Protein AF-A0A7D9J7J7-F1 (afdb_monomer_lite)

Secondary structure (DSSP, 8-state):
--GGG--HHHHHHHHHHHHHTSS-----S---------PPPPPPP----SS--HHHHHTT-TTS-----SSS-HHHHHHHHHHHHHTT-TTHHHHH-TTSHHHHHHHHHHHHHTTPPSS---HHHHHHHHHHTTTS----B-TTTTT-B--

pLDDT: mean 80.57, std 14.84, range [46.06, 96.5]

Foldseek 3Di:
DDPVQPDPVNVVVVVVVVCVVPPDDDCPDDDDDDDDDDPDPDDDDPDPDDDDPVVVVLVPDPPDQDDDDPFQLRPLLVVQLVVCVVVVPPCSVVSSPNVHCNSVVSSVVLCVVLVNDRHHDDVVVVVSSCVVPVVDDDWDFDPVVVRDTPD

Radius of gyration: 20.72 Å; chains: 1; bounding box: 50×46×47 Å

Organism: Paramuricea clavata (NCBI:txid317549)

Structure (mmCIF, N/CA/C/O backbone):
data_AF-A0A7D9J7J7-F1
#
_entry.id   AF-A0A7D9J7J7-F1
#
loop_
_atom_site.group_PDB
_atom_site.id
_atom_site.type_symbol
_atom_site.label_atom_id
_atom_site.label_alt_id
_atom_site.label_comp_id
_atom_site.label_asym_id
_atom_site.label_entity_id
_atom_site.label_seq_id
_atom_site.pdbx_PDB_ins_code
_atom_site.Cartn_x
_atom_site.Cartn_y
_atom_site.Cartn_z
_atom_site.occupancy
_atom_site.B_iso_or_equiv
_atom_site.auth_seq_id
_atom_site.auth_comp_id
_atom_site.auth_asym_id
_atom_site.auth_atom_id
_atom_site.pdbx_PDB_model_num
ATOM 1 N N . MET A 1 1 ? -12.018 5.173 28.851 1.00 54.62 1 MET A N 1
ATOM 2 C CA . MET A 1 1 ? -11.546 4.120 29.775 1.00 54.62 1 MET A CA 1
ATOM 3 C C . MET A 1 1 ? -10.043 3.961 29.560 1.00 54.62 1 MET A C 1
ATOM 5 O O . MET A 1 1 ? -9.649 4.018 28.401 1.00 54.62 1 MET A O 1
ATOM 9 N N . PRO A 1 2 ? -9.206 3.847 30.604 1.00 63.78 2 PRO A N 1
ATOM 10 C CA . PRO A 1 2 ? -7.769 3.605 30.439 1.00 63.78 2 PRO A CA 1
ATOM 11 C C . PRO A 1 2 ? -7.519 2.280 29.705 1.00 63.78 2 PRO A C 1
ATOM 13 O O . PRO A 1 2 ? -8.225 1.310 29.982 1.00 63.78 2 PRO A O 1
ATOM 16 N N . ARG A 1 3 ? -6.526 2.225 28.805 1.00 60.09 3 ARG A N 1
ATOM 17 C CA . ARG A 1 3 ? -6.181 1.025 28.011 1.00 60.09 3 ARG A CA 1
ATOM 18 C C . ARG A 1 3 ? -5.940 -0.211 28.884 1.00 60.09 3 ARG A C 1
ATOM 20 O O . ARG A 1 3 ? -6.364 -1.301 28.531 1.00 60.09 3 ARG A O 1
ATOM 27 N N . GLU A 1 4 ? -5.328 -0.017 30.047 1.00 70.31 4 GLU A N 1
ATOM 28 C CA . GLU A 1 4 ? -5.032 -1.063 31.037 1.00 70.31 4 GLU A CA 1
ATOM 29 C C . GLU A 1 4 ? -6.283 -1.749 31.606 1.00 70.31 4 GLU A C 1
ATOM 31 O O . GLU A 1 4 ? -6.187 -2.836 32.160 1.00 70.31 4 GLU A O 1
ATOM 36 N N . ARG A 1 5 ? -7.462 -1.125 31.485 1.00 68.75 5 ARG A N 1
ATOM 37 C CA . ARG A 1 5 ? -8.729 -1.667 31.999 1.00 68.75 5 ARG A CA 1
ATOM 38 C C . ARG A 1 5 ? -9.568 -2.376 30.940 1.00 68.75 5 ARG A C 1
ATOM 40 O O . ARG A 1 5 ? -10.668 -2.821 31.253 1.00 68.75 5 ARG A O 1
ATOM 47 N N . LEU A 1 6 ? -9.093 -2.425 29.697 1.00 71.06 6 LEU A N 1
ATOM 48 C CA . LEU A 1 6 ? -9.826 -2.990 28.573 1.00 71.06 6 LEU A CA 1
ATOM 49 C C . LEU A 1 6 ? -9.392 -4.443 28.361 1.00 71.06 6 LEU A C 1
ATOM 51 O O . LEU A 1 6 ? -8.690 -4.768 27.407 1.00 71.06 6 LEU A O 1
ATOM 55 N N . THR A 1 7 ? -9.754 -5.287 29.326 1.00 76.94 7 THR A N 1
ATOM 56 C CA . THR A 1 7 ? -9.455 -6.721 29.321 1.00 76.94 7 THR A CA 1
ATOM 57 C C . THR A 1 7 ? -10.655 -7.521 28.827 1.00 76.94 7 THR A C 1
ATOM 59 O O . THR A 1 7 ? -11.791 -7.037 28.845 1.00 76.94 7 THR A O 1
ATOM 62 N N . THR A 1 8 ? -10.405 -8.750 28.381 1.00 71.06 8 THR A N 1
ATOM 63 C CA . THR A 1 8 ? -11.445 -9.662 27.894 1.00 71.06 8 THR A CA 1
ATOM 64 C C . THR A 1 8 ? -12.519 -9.892 28.951 1.00 71.06 8 THR A C 1
ATOM 66 O O . THR A 1 8 ? -13.703 -9.838 28.638 1.00 71.06 8 THR A O 1
ATOM 69 N N . GLU A 1 9 ? -12.113 -10.059 30.211 1.00 77.19 9 GLU A N 1
ATOM 70 C CA . GLU A 1 9 ? -13.009 -10.300 31.345 1.00 77.19 9 GLU A CA 1
ATOM 71 C C . GLU A 1 9 ? -13.964 -9.125 31.539 1.00 77.19 9 GLU A C 1
ATOM 73 O O . GLU A 1 9 ? -15.162 -9.318 31.691 1.00 77.19 9 GLU A O 1
ATOM 78 N N . ARG A 1 10 ? -13.458 -7.891 31.440 1.00 76.12 10 ARG A N 1
ATOM 79 C CA . ARG A 1 10 ? -14.262 -6.673 31.602 1.00 76.12 10 ARG A CA 1
ATOM 80 C C . ARG A 1 10 ? -15.286 -6.497 30.483 1.00 76.12 10 ARG A C 1
ATOM 82 O O . ARG A 1 10 ? -16.391 -6.014 30.716 1.00 76.12 10 ARG A O 1
ATOM 89 N N . VAL A 1 11 ? -14.898 -6.844 29.256 1.00 76.81 11 VAL A N 1
ATOM 90 C CA . VAL A 1 11 ? -15.808 -6.831 28.105 1.00 76.81 11 VAL A CA 1
ATOM 91 C C . VAL A 1 11 ? -16.902 -7.877 28.317 1.00 76.81 11 VAL A C 1
ATOM 93 O O . VAL A 1 11 ? -18.076 -7.555 28.150 1.00 76.81 11 VAL A O 1
ATOM 96 N N . LEU A 1 12 ? -16.534 -9.086 28.752 1.00 77.06 12 LEU A N 1
ATOM 97 C CA . LEU A 1 12 ? -17.473 -10.167 29.043 1.00 77.06 12 LEU A CA 1
ATOM 98 C C . LEU A 1 12 ? -18.427 -9.818 30.199 1.00 77.06 12 LEU A C 1
ATOM 100 O O . LEU A 1 12 ? -19.621 -10.053 30.074 1.00 77.06 12 LEU A O 1
ATOM 104 N N . GLU A 1 13 ? -17.940 -9.171 31.262 1.00 79.31 13 GLU A N 1
ATOM 105 C CA . GLU A 1 13 ? -18.755 -8.676 32.385 1.00 79.31 13 GLU A CA 1
ATOM 106 C C . GLU A 1 13 ? -19.844 -7.691 31.926 1.00 79.31 13 GLU A C 1
ATOM 108 O O . GLU A 1 13 ? -20.991 -7.770 32.367 1.00 79.31 13 GLU A O 1
ATOM 113 N N . GLU A 1 14 ? -19.521 -6.754 31.027 1.00 76.25 14 GLU A N 1
ATOM 114 C CA . GLU A 1 14 ? -20.531 -5.831 30.491 1.00 76.25 14 GLU A CA 1
ATOM 115 C C . GLU A 1 14 ? -21.519 -6.552 29.561 1.00 76.25 14 GLU A C 1
ATOM 117 O O . GLU A 1 14 ? -22.713 -6.243 29.587 1.00 76.25 14 GLU A O 1
ATOM 122 N N . PHE A 1 15 ? -21.065 -7.550 28.790 1.00 72.06 15 PHE A N 1
ATOM 123 C CA . PHE A 1 15 ? -21.967 -8.432 28.041 1.00 72.06 15 PHE A CA 1
ATOM 124 C C . PHE A 1 15 ? -22.931 -9.166 28.980 1.00 72.06 15 PHE A C 1
ATOM 126 O O . PHE A 1 15 ? -24.140 -9.123 28.760 1.00 72.06 15 PHE A O 1
ATOM 133 N N . GLU A 1 16 ? -22.424 -9.782 30.047 1.00 71.62 16 GLU A N 1
ATOM 134 C CA . GLU A 1 16 ? -23.225 -10.483 31.054 1.00 71.62 16 GLU A CA 1
ATOM 135 C C . GLU A 1 16 ? -24.233 -9.552 31.723 1.00 71.62 16 GLU A C 1
ATOM 137 O O . GLU A 1 16 ? -25.407 -9.898 31.847 1.00 71.62 16 GLU A O 1
ATOM 142 N N . ARG A 1 17 ? -23.816 -8.339 32.095 1.00 76.44 17 ARG A N 1
ATOM 143 C CA . ARG A 1 17 ? -24.693 -7.334 32.702 1.00 76.44 17 ARG A CA 1
ATOM 144 C C . ARG A 1 17 ? -25.854 -6.946 31.783 1.00 76.44 17 ARG A C 1
ATOM 146 O O . ARG A 1 17 ? -26.992 -6.829 32.240 1.00 76.44 17 ARG A O 1
ATOM 153 N N . VAL A 1 18 ? -25.585 -6.737 30.494 1.00 71.69 18 VAL A N 1
ATOM 154 C CA . VAL A 1 18 ? -26.617 -6.395 29.502 1.00 71.69 18 VAL A CA 1
ATOM 155 C C . VAL A 1 18 ? -27.524 -7.597 29.218 1.00 71.69 18 VAL A C 1
ATOM 157 O O . VAL A 1 18 ? -28.745 -7.434 29.175 1.00 71.69 18 VAL A O 1
ATOM 160 N N . ILE A 1 19 ? -26.968 -8.807 29.109 1.00 69.25 19 ILE A N 1
ATOM 161 C CA . ILE A 1 19 ? -27.736 -10.052 28.943 1.00 69.25 19 ILE A CA 1
ATOM 162 C C . ILE A 1 19 ? -28.638 -10.309 30.155 1.00 69.25 19 ILE A C 1
ATOM 164 O O . ILE A 1 19 ? -29.804 -10.636 29.981 1.00 69.25 19 ILE A O 1
ATOM 168 N N . GLN A 1 20 ? -28.170 -10.094 31.385 1.00 60.12 20 GLN A N 1
ATOM 169 C CA . GLN A 1 20 ? -29.001 -10.263 32.585 1.00 60.12 20 GLN A CA 1
ATOM 170 C C . GLN A 1 20 ? -30.236 -9.345 32.585 1.00 60.12 20 GLN A C 1
ATOM 172 O O . GLN A 1 20 ? -31.263 -9.693 33.169 1.00 60.12 20 GLN A O 1
ATOM 177 N N . SER A 1 21 ? -30.171 -8.198 31.897 1.00 62.00 21 SER A N 1
ATOM 178 C CA . SER A 1 21 ? -31.317 -7.297 31.717 1.00 62.00 21 SER A CA 1
ATOM 179 C C . SER A 1 21 ? -32.263 -7.678 30.569 1.00 62.00 21 SER A C 1
ATOM 181 O O . SER A 1 21 ? -33.367 -7.139 30.497 1.00 62.00 21 SER A O 1
ATOM 183 N N . ASN A 1 22 ? -31.879 -8.615 29.694 1.00 56.53 22 ASN A N 1
ATOM 184 C CA . ASN A 1 22 ? -32.640 -8.996 28.508 1.00 56.53 22 ASN A CA 1
ATOM 185 C C . ASN A 1 22 ? -32.839 -10.521 28.476 1.00 56.53 22 ASN A C 1
ATOM 187 O O . ASN A 1 22 ? -31.899 -11.280 28.282 1.00 56.53 22 ASN A O 1
ATOM 191 N N . ARG A 1 23 ? -34.073 -10.990 28.702 1.00 58.66 23 ARG A N 1
ATOM 192 C CA . ARG A 1 23 ? -34.347 -12.363 29.175 1.00 58.66 23 ARG A CA 1
ATOM 193 C C . ARG A 1 23 ? -33.815 -13.519 28.312 1.00 58.66 23 ARG A C 1
ATOM 195 O O . ARG A 1 23 ? -33.678 -14.601 28.871 1.00 58.66 23 ARG A O 1
ATOM 202 N N . HIS A 1 24 ? -33.482 -13.332 27.030 1.00 57.84 24 HIS A N 1
ATOM 203 C CA . HIS A 1 24 ? -32.876 -14.383 26.201 1.00 57.84 24 HIS A CA 1
ATOM 204 C C . HIS A 1 24 ? -31.857 -13.827 25.191 1.00 57.84 24 HIS A C 1
ATOM 206 O O . HIS A 1 24 ? -32.177 -12.930 24.413 1.00 57.84 24 HIS A O 1
ATOM 212 N N . PHE A 1 25 ? -30.653 -14.410 25.167 1.00 58.91 25 PHE A N 1
ATOM 213 C CA . PHE A 1 25 ? -29.632 -14.195 24.138 1.00 58.91 25 PHE A CA 1
ATOM 214 C C . PHE A 1 25 ? -29.120 -15.559 23.663 1.00 58.91 25 PHE A C 1
ATOM 216 O O . PHE A 1 25 ? -28.579 -16.328 24.456 1.00 58.91 25 PHE A O 1
ATOM 223 N N . TYR A 1 26 ? -29.338 -15.878 22.386 1.00 62.16 26 TYR A N 1
ATOM 224 C CA . TYR A 1 26 ? -28.932 -17.146 21.780 1.00 62.16 26 TYR A CA 1
ATOM 225 C C . TYR A 1 26 ? -27.715 -16.908 20.883 1.00 62.16 26 TYR A C 1
ATOM 227 O O . TYR A 1 26 ? -27.838 -16.364 19.787 1.00 62.16 26 TYR A O 1
ATOM 235 N N . LEU A 1 27 ? -26.538 -17.302 21.368 1.00 61.12 27 LEU A N 1
ATOM 236 C CA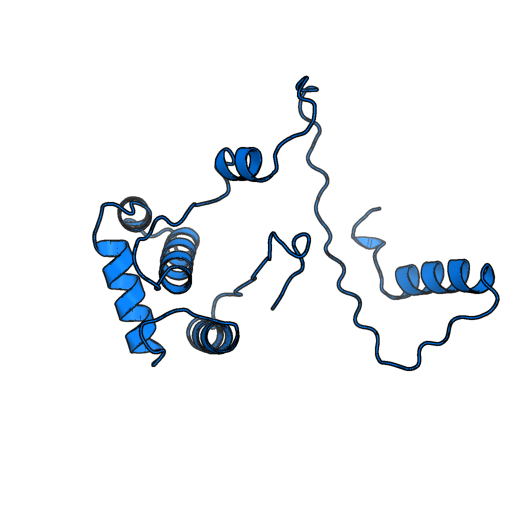 . LEU A 1 27 ? -25.304 -17.381 20.587 1.00 61.12 27 LEU A CA 1
ATOM 237 C C . LEU A 1 27 ? -25.232 -18.762 19.942 1.00 61.12 27 LEU A C 1
ATOM 239 O O . LEU A 1 27 ? -24.632 -19.681 20.491 1.00 61.12 27 LEU A O 1
ATOM 243 N N . ASN A 1 28 ? -25.903 -18.925 18.806 1.00 56.78 28 ASN A N 1
ATOM 244 C CA . ASN A 1 28 ? -25.877 -20.196 18.079 1.00 56.78 28 ASN A CA 1
ATOM 245 C C . ASN A 1 28 ? -24.609 -20.356 17.220 1.00 56.78 28 ASN A C 1
ATOM 247 O O . ASN A 1 28 ? -24.315 -21.467 16.792 1.00 56.78 28 ASN A O 1
ATOM 251 N N . ASP A 1 29 ? -23.851 -19.272 17.026 1.00 64.19 29 ASP A N 1
ATOM 252 C CA . ASP A 1 29 ? -22.647 -19.208 16.196 1.00 64.19 29 ASP A CA 1
ATOM 253 C C . ASP A 1 29 ? -21.452 -18.628 16.974 1.00 64.19 29 ASP A C 1
ATOM 255 O O . ASP A 1 29 ? -21.609 -17.960 18.002 1.00 64.19 29 ASP A O 1
ATOM 259 N N . SER A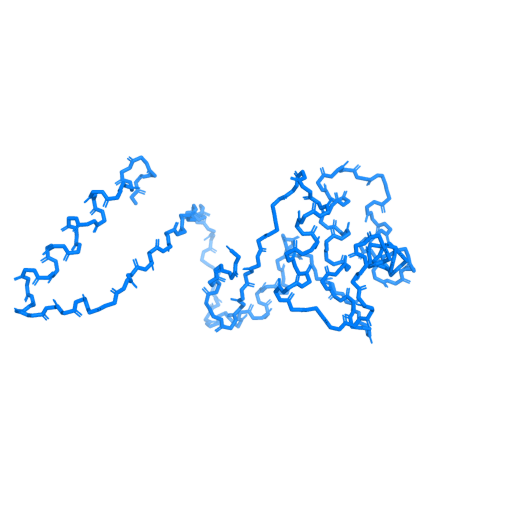 1 30 ? -20.239 -18.862 16.464 1.00 69.12 30 SER A N 1
ATOM 260 C CA . SER A 1 30 ? -19.007 -18.235 16.955 1.00 69.12 30 SER A CA 1
ATOM 261 C C . SER A 1 30 ? -19.049 -16.717 16.765 1.00 69.12 30 SER A C 1
ATOM 263 O O . SER A 1 30 ? -19.319 -16.241 15.662 1.00 69.12 30 SER A O 1
ATOM 265 N N . VAL A 1 31 ? -18.747 -15.957 17.822 1.00 63.66 31 VAL A N 1
ATOM 266 C CA . VAL A 1 31 ? -18.690 -14.489 17.781 1.00 63.66 31 VAL A CA 1
ATOM 267 C C . VAL A 1 31 ? -17.257 -13.996 17.871 1.00 63.66 31 VAL A C 1
ATOM 269 O O . VAL A 1 31 ? -16.576 -14.216 18.870 1.00 63.66 31 VAL A O 1
ATOM 272 N N . ASP A 1 32 ? -16.845 -13.263 16.839 1.00 65.00 32 ASP A N 1
ATOM 273 C CA . ASP A 1 32 ? -15.574 -12.550 16.789 1.00 65.00 32 ASP A CA 1
ATOM 274 C C . ASP A 1 32 ? -15.766 -11.089 17.212 1.00 65.00 32 ASP A C 1
ATOM 276 O O . ASP A 1 32 ? -16.504 -10.325 16.585 1.00 65.00 32 ASP A O 1
ATOM 280 N N . VAL A 1 33 ? -15.076 -10.682 18.280 1.00 67.00 33 VAL A N 1
ATOM 281 C CA . VAL A 1 33 ? -15.096 -9.303 18.788 1.00 67.00 33 VAL A CA 1
ATOM 282 C C . VAL A 1 33 ? -13.757 -8.637 18.490 1.00 67.00 33 VAL A C 1
ATOM 284 O O . VAL A 1 33 ? -12.737 -8.985 19.080 1.00 67.00 33 VAL A O 1
ATOM 287 N N . ASN A 1 34 ? -13.760 -7.639 17.603 1.00 59.69 34 ASN A N 1
ATOM 288 C CA . ASN A 1 34 ? -12.572 -6.843 17.296 1.00 59.69 34 ASN A CA 1
ATOM 289 C C . ASN A 1 34 ? -12.647 -5.480 17.997 1.00 59.69 34 ASN A C 1
ATOM 291 O O . ASN A 1 34 ? -13.505 -4.653 17.679 1.00 59.69 34 ASN A O 1
ATOM 295 N N . VAL A 1 35 ? -11.754 -5.240 18.961 1.00 65.75 35 VAL A N 1
ATOM 296 C CA . VAL A 1 35 ? -11.736 -3.994 19.732 1.00 65.75 35 VAL A CA 1
ATOM 297 C C . VAL A 1 35 ? -10.610 -3.084 19.263 1.00 65.75 35 VAL A C 1
ATOM 299 O O . VAL A 1 35 ? -9.432 -3.336 19.506 1.00 65.75 35 VAL A O 1
ATOM 302 N N . VAL A 1 36 ? -10.983 -1.968 18.638 1.00 59.56 36 VAL A N 1
ATOM 303 C CA . VAL A 1 36 ? -10.033 -0.953 18.174 1.00 59.56 36 VAL A CA 1
ATOM 304 C C . VAL A 1 36 ? -9.990 0.199 19.175 1.00 59.56 36 VAL A C 1
ATOM 306 O O . VAL A 1 36 ? -10.914 1.009 19.260 1.00 59.56 36 VAL A O 1
ATOM 309 N N . TYR A 1 37 ? -8.899 0.294 19.935 1.00 63.47 37 TYR A N 1
ATOM 310 C CA . TYR A 1 37 ? -8.643 1.438 20.808 1.00 63.47 37 TYR A CA 1
ATOM 311 C C . TYR A 1 37 ? -8.000 2.575 20.009 1.00 63.47 37 TYR A C 1
ATOM 313 O O . TYR A 1 37 ? -6.887 2.440 19.500 1.00 63.47 37 TYR A O 1
ATOM 321 N N . VAL A 1 38 ? -8.686 3.714 19.929 1.00 61.75 38 VAL A N 1
ATOM 322 C CA . VAL A 1 38 ? -8.159 4.942 19.325 1.00 61.75 38 VAL A CA 1
ATOM 323 C C . VAL A 1 38 ? -8.025 5.989 20.423 1.00 61.75 38 VAL A C 1
ATOM 325 O O . VAL A 1 38 ? -8.988 6.263 21.139 1.00 61.75 38 VAL A O 1
ATOM 328 N N . GLU A 1 39 ? -6.84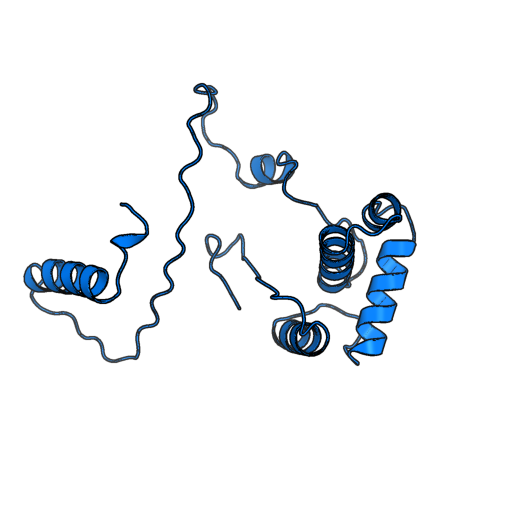2 6.590 20.565 1.00 61.34 39 GLU A N 1
ATOM 329 C CA . GLU A 1 39 ? -6.675 7.721 21.476 1.00 61.34 39 GLU A CA 1
ATOM 330 C C . GLU A 1 39 ? -7.597 8.869 21.059 1.00 61.34 39 GLU A C 1
ATOM 332 O O . GLU A 1 39 ? -7.580 9.333 19.915 1.00 61.34 39 GLU A O 1
ATOM 337 N N . MET A 1 40 ? -8.407 9.334 22.011 1.00 60.03 40 MET A N 1
ATOM 338 C CA . MET A 1 40 ? -9.220 10.529 21.827 1.00 60.03 40 MET A CA 1
ATOM 339 C C . MET A 1 40 ? -8.285 11.705 21.524 1.00 60.03 40 MET A C 1
ATOM 341 O O . MET A 1 40 ? -7.415 12.013 22.344 1.00 60.03 40 MET A O 1
ATOM 345 N N . PRO A 1 41 ? -8.430 12.381 20.372 1.00 64.19 41 PRO A N 1
ATOM 346 C CA . PRO A 1 41 ? -7.569 13.504 20.054 1.00 64.19 41 PRO A CA 1
ATOM 347 C C . PRO A 1 41 ? -7.776 14.612 21.090 1.00 64.19 41 PRO A C 1
ATOM 349 O O . PRO A 1 41 ? -8.911 14.973 21.410 1.00 64.19 41 PRO A O 1
ATOM 352 N N . HIS A 1 42 ? -6.676 15.179 21.587 1.00 60.41 42 HIS A N 1
ATOM 353 C CA . HIS A 1 42 ? -6.712 16.363 22.442 1.00 60.41 42 HIS A CA 1
ATOM 354 C C . HIS A 1 42 ? -7.486 17.477 21.718 1.00 60.41 42 HIS A C 1
ATOM 356 O O . HIS A 1 42 ? -7.191 17.811 20.567 1.00 60.41 42 HIS A O 1
ATOM 362 N N . GLY A 1 43 ? -8.540 17.982 22.366 1.00 53.03 43 GLY A N 1
ATOM 363 C CA . GLY A 1 43 ? -9.575 18.798 21.733 1.00 53.03 43 GLY A CA 1
ATOM 364 C C . GLY A 1 43 ? -9.029 20.013 20.978 1.00 53.03 43 GLY A C 1
ATOM 365 O O . GLY A 1 43 ? -8.334 20.858 21.536 1.00 53.03 43 GLY A O 1
ATOM 366 N N . GLY A 1 44 ? -9.389 20.129 19.698 1.00 59.09 44 GLY A N 1
ATOM 367 C CA . GLY A 1 44 ? -9.196 21.349 18.914 1.00 59.09 44 GLY A CA 1
ATOM 368 C C . GLY A 1 44 ? -10.316 22.363 19.165 1.00 59.09 44 GLY A C 1
ATOM 369 O O . GLY A 1 44 ? -11.447 21.987 19.478 1.00 59.09 44 GLY A O 1
ATOM 370 N N . LYS A 1 45 ? -10.025 23.661 18.990 1.00 58.31 45 LYS A N 1
ATOM 371 C CA . LYS A 1 45 ? -11.031 24.738 19.062 1.00 58.31 45 LYS A CA 1
ATOM 372 C C . LYS A 1 45 ? -12.246 24.382 18.196 1.00 58.31 45 LYS A C 1
ATOM 374 O O . LYS A 1 45 ? -12.084 24.064 17.016 1.00 58.31 45 LYS A O 1
ATOM 379 N N . ARG A 1 46 ? -13.447 24.473 18.787 1.00 50.31 46 ARG A N 1
ATOM 380 C CA . ARG A 1 46 ? -14.760 24.266 18.147 1.00 50.31 46 ARG A CA 1
ATOM 381 C C . ARG A 1 46 ? -14.789 24.984 16.796 1.00 50.31 46 ARG A C 1
ATOM 383 O O . ARG A 1 46 ? -14.985 26.195 16.720 1.00 50.31 46 ARG A O 1
ATOM 390 N N . THR A 1 47 ? -14.561 24.250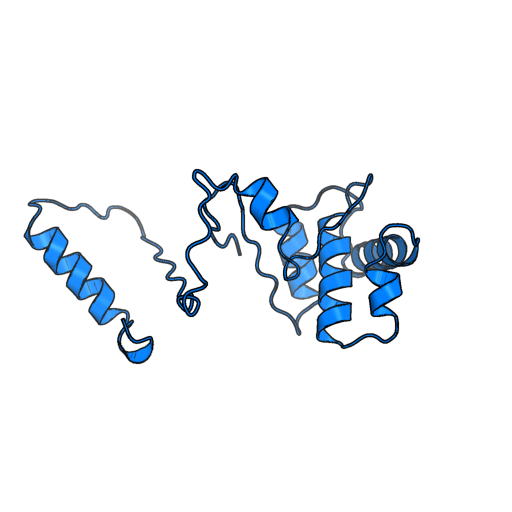 15.713 1.00 55.38 47 THR A N 1
ATOM 391 C CA . THR A 1 47 ? -14.745 24.793 14.372 1.00 55.38 47 THR A CA 1
ATOM 392 C C . THR A 1 47 ? -16.233 24.673 14.090 1.00 55.38 47 THR A C 1
ATOM 394 O O . THR A 1 47 ? -16.768 23.568 14.068 1.00 55.38 47 THR A O 1
ATOM 397 N N . LYS A 1 48 ? -16.921 25.810 13.941 1.00 52.75 48 LYS A N 1
ATOM 398 C CA . LYS A 1 48 ? -18.332 25.889 13.537 1.00 52.75 48 LYS A CA 1
ATOM 399 C C . LYS A 1 48 ? -18.516 25.260 12.147 1.00 52.75 48 LYS A C 1
ATOM 401 O O . LYS A 1 48 ? -18.581 25.989 11.163 1.00 52.75 48 LYS A O 1
ATOM 406 N N . ARG A 1 49 ? -18.534 23.935 12.013 1.00 51.84 49 ARG A N 1
ATOM 407 C CA . ARG A 1 49 ? -18.965 23.265 10.779 1.00 51.84 49 ARG A CA 1
ATOM 408 C C . ARG A 1 49 ? -19.822 22.051 11.112 1.00 51.84 49 ARG A C 1
ATOM 410 O O . ARG A 1 49 ? -19.318 20.993 11.472 1.00 51.84 49 ARG A O 1
ATOM 417 N N . ALA A 1 50 ? -21.124 22.301 10.990 1.00 53.38 50 ALA A N 1
ATOM 418 C CA . ALA A 1 50 ? -22.178 21.339 10.720 1.00 53.38 50 ALA A CA 1
ATOM 419 C C . ALA A 1 50 ? -21.745 20.336 9.637 1.00 53.38 50 ALA A C 1
ATOM 421 O O . ALA A 1 50 ? -20.975 20.702 8.749 1.00 53.38 50 ALA A O 1
ATOM 422 N N . GLU A 1 51 ? -22.216 19.094 9.768 1.00 52.81 51 GLU A N 1
ATOM 423 C CA . GLU A 1 51 ? -22.062 17.980 8.821 1.00 52.81 51 GLU A CA 1
ATOM 424 C C . GLU A 1 51 ? -20.741 17.970 8.051 1.00 52.81 51 GLU A C 1
ATOM 426 O O . GLU A 1 51 ? -20.587 18.465 6.929 1.00 52.81 51 GLU A O 1
ATOM 431 N N . THR A 1 52 ? -19.736 17.361 8.672 1.00 59.19 52 THR A N 1
ATOM 432 C CA . THR A 1 52 ? -18.465 17.176 7.992 1.00 59.19 52 THR A CA 1
ATOM 433 C C . THR A 1 52 ? -18.626 16.045 6.982 1.00 59.19 52 THR A C 1
ATOM 435 O O . THR A 1 52 ? -18.560 14.876 7.345 1.00 59.19 52 THR A O 1
ATOM 438 N N . ASN A 1 53 ? -18.825 16.383 5.705 1.00 76.19 53 ASN A N 1
ATOM 439 C CA . ASN A 1 53 ? -18.724 15.412 4.616 1.00 76.19 53 ASN A CA 1
ATOM 440 C C . ASN A 1 53 ? -17.383 14.660 4.752 1.00 76.19 53 ASN A C 1
ATOM 442 O O . ASN A 1 53 ? -16.309 15.264 4.629 1.00 76.19 53 ASN A O 1
ATOM 446 N N . LEU A 1 54 ? -17.464 13.359 5.056 1.00 75.81 54 LEU A N 1
ATOM 447 C CA . LEU A 1 54 ? -16.315 12.525 5.413 1.00 75.81 54 LEU A CA 1
ATOM 448 C C . LEU A 1 54 ? -15.254 12.537 4.313 1.00 75.81 54 LEU A C 1
ATOM 450 O O . LEU A 1 54 ? -14.067 12.665 4.591 1.00 75.81 54 LEU A O 1
ATOM 454 N N . GLU A 1 55 ? -15.672 12.484 3.053 1.00 80.19 55 GLU A N 1
ATOM 455 C CA . GLU A 1 55 ? -14.755 12.506 1.920 1.00 80.19 55 GLU A CA 1
ATOM 456 C C . GLU A 1 55 ? -13.974 13.823 1.846 1.00 80.19 55 GLU A C 1
ATOM 458 O O . GLU A 1 55 ? -12.743 13.813 1.795 1.00 80.19 55 GLU A O 1
ATOM 463 N N . LYS A 1 56 ? -14.660 14.971 1.950 1.00 81.56 56 LYS A N 1
ATOM 464 C CA . LYS A 1 56 ? -14.009 16.291 2.019 1.00 81.56 56 LYS A CA 1
ATOM 465 C C . LYS A 1 56 ? -13.077 16.407 3.225 1.00 81.56 56 LYS A C 1
ATOM 467 O O . LYS A 1 56 ? -12.103 17.157 3.159 1.00 81.56 56 LYS A O 1
ATOM 472 N N . HIS A 1 57 ? -13.371 15.710 4.321 1.00 82.06 57 HIS A N 1
ATOM 473 C CA . HIS A 1 57 ? -12.518 15.680 5.504 1.00 82.06 57 HIS A CA 1
ATOM 474 C C . HIS A 1 57 ? -11.245 14.863 5.279 1.00 82.06 57 HIS A C 1
ATOM 476 O O . HIS A 1 57 ? -10.149 15.393 5.465 1.00 82.06 57 HIS A O 1
ATOM 482 N N . LEU A 1 58 ? -11.380 13.611 4.830 1.00 81.56 58 LEU A N 1
ATOM 483 C CA . LEU A 1 58 ? -10.257 12.715 4.536 1.00 81.56 58 LEU A CA 1
ATOM 484 C C . LEU A 1 58 ? -9.327 13.334 3.486 1.00 81.56 58 LEU A C 1
ATOM 486 O O . LEU A 1 58 ? -8.112 13.325 3.646 1.00 81.56 58 LEU A O 1
ATOM 490 N N . MET A 1 59 ? -9.899 13.996 2.479 1.00 81.69 59 MET A N 1
ATOM 491 C CA . MET A 1 59 ? -9.161 14.713 1.437 1.00 81.69 59 MET A CA 1
ATOM 492 C C . MET A 1 59 ? -8.303 15.878 1.948 1.00 81.69 59 MET A C 1
ATOM 494 O O . MET A 1 59 ? -7.339 16.262 1.288 1.00 81.69 59 MET A O 1
ATOM 498 N N . LYS A 1 60 ? -8.643 16.466 3.101 1.00 82.75 60 LYS A N 1
ATOM 499 C CA . LYS A 1 60 ? -7.888 17.575 3.712 1.00 82.75 60 LYS A CA 1
ATOM 500 C C . LYS A 1 60 ? -6.842 17.102 4.717 1.00 82.75 60 LYS A C 1
ATOM 502 O O . LYS A 1 60 ? -6.007 17.901 5.147 1.00 82.75 60 LYS A O 1
ATOM 507 N N . LYS A 1 61 ? -6.888 15.837 5.139 1.00 83.19 61 LYS A N 1
ATOM 508 C CA . LYS A 1 61 ? -5.956 15.298 6.128 1.00 83.19 61 LYS A CA 1
ATOM 509 C C . LYS A 1 61 ? -4.580 15.122 5.498 1.00 83.19 61 LYS A C 1
ATOM 511 O O . LYS A 1 61 ? -4.389 14.311 4.603 1.00 83.19 61 LYS A O 1
ATOM 516 N N . ARG A 1 62 ? -3.596 15.841 6.039 1.00 82.81 62 ARG A N 1
ATOM 517 C CA . ARG A 1 62 ? -2.178 15.690 5.669 1.00 82.81 62 ARG A CA 1
ATOM 518 C C . ARG A 1 62 ? -1.585 14.339 6.087 1.00 82.81 62 ARG A C 1
ATOM 520 O O . ARG A 1 62 ? -0.558 13.947 5.554 1.00 82.81 62 ARG A O 1
ATOM 527 N N . SER A 1 63 ? -2.230 13.643 7.024 1.00 84.44 63 SER A N 1
ATOM 528 C CA . SER A 1 63 ? -1.840 12.310 7.491 1.00 84.44 63 SER A CA 1
ATOM 529 C C . SER A 1 63 ? -2.265 11.178 6.550 1.00 84.44 63 SER A C 1
ATOM 531 O O . SER A 1 63 ? -1.878 10.040 6.780 1.00 84.44 63 SER A O 1
ATOM 533 N N . ILE A 1 64 ? -3.063 11.463 5.514 1.00 88.31 64 ILE A N 1
ATOM 534 C CA . ILE A 1 64 ? -3.521 10.470 4.539 1.00 88.31 64 ILE A CA 1
ATOM 535 C C . ILE A 1 64 ? -2.865 10.780 3.199 1.00 88.31 64 ILE A C 1
ATOM 537 O O . ILE A 1 64 ? -3.049 11.859 2.633 1.00 88.31 64 ILE A O 1
ATOM 541 N N . ILE A 1 65 ? -2.111 9.820 2.668 1.00 90.56 65 ILE A N 1
ATOM 542 C CA . ILE A 1 65 ? -1.515 9.944 1.341 1.00 90.56 65 ILE A CA 1
ATOM 543 C C . ILE A 1 65 ? -2.508 9.405 0.320 1.00 90.56 65 ILE A C 1
ATOM 545 O O . ILE A 1 65 ? -2.829 8.220 0.303 1.00 90.56 65 ILE A O 1
ATOM 549 N N . ARG A 1 66 ? -2.989 10.282 -0.562 1.00 90.69 66 ARG A N 1
ATOM 550 C CA . ARG A 1 66 ? -3.872 9.879 -1.655 1.00 90.69 66 ARG A CA 1
ATOM 551 C C . ARG A 1 66 ? -3.060 9.349 -2.830 1.00 90.69 66 ARG A C 1
ATOM 553 O O . ARG A 1 66 ? -2.326 10.104 -3.469 1.00 90.69 66 ARG A O 1
ATOM 560 N N . ILE A 1 67 ? -3.286 8.089 -3.180 1.00 93.19 67 ILE A N 1
ATOM 561 C CA . ILE A 1 67 ? -2.804 7.513 -4.434 1.00 93.19 67 ILE A CA 1
ATOM 562 C C . ILE A 1 67 ? -3.713 7.999 -5.567 1.00 93.19 67 ILE A C 1
ATOM 564 O O . ILE A 1 67 ? -4.938 7.924 -5.478 1.00 93.19 67 ILE A O 1
ATOM 568 N N . ARG A 1 68 ? -3.111 8.586 -6.605 1.00 92.00 68 ARG A N 1
ATOM 569 C CA . ARG A 1 68 ? -3.804 9.032 -7.819 1.00 92.00 68 ARG A CA 1
ATOM 570 C C . ARG A 1 68 ? -3.266 8.216 -8.982 1.00 92.00 68 ARG A C 1
ATOM 572 O O . ARG A 1 68 ? -2.080 8.312 -9.287 1.00 92.00 68 ARG A O 1
ATOM 579 N N . ASN A 1 69 ? -4.120 7.425 -9.609 1.00 91.25 69 ASN A N 1
ATOM 580 C CA . ASN A 1 69 ? -3.745 6.514 -10.677 1.00 91.25 69 ASN A CA 1
ATOM 581 C C . ASN A 1 69 ? -4.909 6.338 -11.659 1.00 91.25 69 ASN A C 1
ATOM 583 O O . ASN A 1 69 ? -6.066 6.433 -11.264 1.00 91.25 69 ASN A O 1
ATOM 587 N N . ASN A 1 70 ? -4.569 6.067 -12.920 1.00 91.31 70 ASN A N 1
ATOM 588 C CA . ASN A 1 70 ? -5.519 5.716 -13.985 1.00 91.31 70 ASN A CA 1
ATOM 589 C C . ASN A 1 70 ? -5.382 4.237 -14.405 1.00 91.31 70 ASN A C 1
ATOM 591 O O . ASN A 1 70 ? -5.987 3.809 -15.379 1.00 91.31 70 ASN A O 1
ATOM 595 N N . ASP A 1 71 ? -4.534 3.476 -13.709 1.00 91.44 71 ASP A N 1
ATOM 596 C CA . ASP A 1 71 ? -4.347 2.037 -13.897 1.00 91.44 71 ASP A CA 1
ATOM 597 C C . ASP A 1 71 ? -5.003 1.248 -12.758 1.00 91.44 71 ASP A C 1
ATOM 599 O O . ASP A 1 71 ? -5.530 1.828 -11.815 1.00 91.44 71 ASP A O 1
ATOM 603 N N . GLN A 1 72 ? -4.947 -0.080 -12.816 1.00 93.12 72 GLN A N 1
ATOM 604 C CA . GLN A 1 72 ? -5.531 -0.956 -11.794 1.00 93.12 72 GLN A CA 1
ATOM 605 C C . GLN A 1 72 ? -4.529 -1.347 -10.689 1.00 93.12 72 GLN A C 1
ATOM 607 O O . GLN A 1 72 ? -4.715 -2.350 -10.019 1.00 93.12 72 GLN A O 1
ATOM 612 N N . LEU A 1 73 ? -3.449 -0.577 -10.485 1.00 94.19 73 LEU A N 1
ATOM 613 C CA . LEU A 1 73 ? -2.340 -0.937 -9.580 1.00 94.19 73 LEU A CA 1
ATOM 614 C C . LEU A 1 73 ? -2.360 -0.154 -8.255 1.00 94.19 73 LEU A C 1
ATOM 616 O O . LEU A 1 73 ? -1.312 0.073 -7.644 1.00 94.19 73 LEU A O 1
ATOM 620 N N . CYS A 1 74 ? -3.529 0.318 -7.815 1.00 93.69 74 CYS A N 1
ATOM 621 C CA . CYS A 1 74 ? -3.659 1.215 -6.661 1.00 93.69 74 CYS A CA 1
ATOM 622 C C . CYS A 1 74 ? -3.091 0.619 -5.362 1.00 93.69 74 CYS A C 1
ATOM 624 O O . CYS A 1 74 ? -2.369 1.321 -4.653 1.00 93.69 74 CYS A O 1
ATOM 626 N N . LEU A 1 75 ? -3.348 -0.666 -5.085 1.00 94.75 75 LEU A N 1
ATOM 627 C CA . LEU A 1 75 ? -2.845 -1.352 -3.892 1.00 94.75 75 LEU A CA 1
ATOM 628 C C . LEU A 1 75 ? -1.313 -1.403 -3.884 1.00 94.75 75 LEU A C 1
ATOM 630 O O . LEU A 1 75 ? -0.682 -0.924 -2.945 1.00 94.75 75 LEU A O 1
ATOM 634 N N . ALA A 1 76 ? -0.699 -1.908 -4.956 1.00 95.62 76 ALA A N 1
ATOM 635 C CA . ALA A 1 76 ? 0.756 -1.992 -5.053 1.00 95.62 76 ALA A CA 1
ATOM 636 C C . ALA A 1 76 ? 1.425 -0.607 -4.993 1.00 95.62 76 ALA A C 1
ATOM 638 O O . ALA A 1 76 ? 2.450 -0.442 -4.332 1.00 95.62 76 ALA A O 1
ATOM 639 N N . ARG A 1 77 ? 0.828 0.420 -5.618 1.00 95.94 77 ARG A N 1
ATOM 640 C CA . ARG A 1 77 ? 1.294 1.814 -5.501 1.00 95.94 77 ARG A CA 1
ATOM 641 C C . ARG A 1 77 ? 1.230 2.319 -4.056 1.00 95.94 77 ARG A C 1
ATOM 643 O O . ARG A 1 77 ? 2.156 3.005 -3.627 1.00 95.94 77 ARG A O 1
ATOM 650 N N . ALA A 1 78 ? 0.166 1.992 -3.320 1.00 95.56 78 ALA A N 1
ATOM 651 C CA . ALA A 1 78 ? 0.027 2.354 -1.911 1.00 95.56 78 ALA A CA 1
ATOM 652 C C . ALA A 1 78 ? 1.109 1.686 -1.051 1.00 95.56 78 ALA A C 1
ATOM 654 O O . ALA A 1 78 ? 1.765 2.373 -0.270 1.00 95.56 78 ALA A O 1
ATOM 655 N N . LEU A 1 79 ? 1.352 0.387 -1.253 1.00 96.12 79 LEU A N 1
ATOM 656 C CA . LEU A 1 79 ? 2.372 -0.370 -0.521 1.00 96.12 79 LEU A CA 1
ATOM 657 C C . LEU A 1 79 ? 3.784 0.166 -0.771 1.00 96.12 79 LEU A C 1
ATOM 659 O O . LEU A 1 79 ? 4.540 0.364 0.175 1.00 96.12 79 LEU A O 1
ATOM 663 N N . VAL A 1 80 ? 4.129 0.474 -2.023 1.00 96.38 80 VAL A N 1
ATOM 664 C CA . VAL A 1 80 ? 5.428 1.075 -2.371 1.00 96.38 80 VAL A CA 1
ATOM 665 C C . VAL A 1 80 ? 5.629 2.417 -1.665 1.00 96.38 80 VAL A C 1
ATOM 667 O O . VAL A 1 80 ? 6.701 2.676 -1.122 1.00 96.38 80 VAL A O 1
ATOM 670 N N . VAL A 1 81 ? 4.603 3.273 -1.656 1.00 96.50 81 VAL A N 1
ATOM 671 C CA . VAL A 1 81 ? 4.664 4.570 -0.969 1.00 96.50 81 VAL A CA 1
ATOM 672 C C . VAL A 1 81 ? 4.799 4.394 0.543 1.00 96.50 81 VAL A C 1
ATOM 674 O O . VAL A 1 81 ? 5.599 5.092 1.164 1.00 96.50 81 VAL A O 1
ATOM 677 N N . ALA A 1 82 ? 4.032 3.474 1.132 1.00 95.38 82 ALA A N 1
ATOM 678 C CA . ALA A 1 82 ? 4.076 3.188 2.561 1.00 95.38 82 ALA A CA 1
ATOM 679 C C . ALA A 1 82 ? 5.451 2.652 2.980 1.00 95.38 82 ALA A C 1
ATOM 681 O O . ALA A 1 82 ? 6.048 3.181 3.914 1.00 95.38 82 ALA A O 1
ATOM 682 N N . LYS A 1 83 ? 5.996 1.684 2.234 1.00 95.75 83 LYS A N 1
ATOM 683 C CA . LYS A 1 83 ? 7.340 1.143 2.460 1.00 95.75 83 LYS A CA 1
ATOM 684 C C . LYS A 1 83 ? 8.407 2.234 2.383 1.00 95.75 83 LYS A C 1
ATOM 686 O O . LYS A 1 83 ? 9.165 2.402 3.328 1.00 95.75 83 LYS A O 1
ATOM 691 N N . ALA A 1 84 ? 8.396 3.051 1.328 1.00 95.81 84 ALA A N 1
ATOM 692 C CA . ALA A 1 84 ? 9.334 4.166 1.186 1.00 95.81 84 ALA A CA 1
ATOM 693 C C . ALA A 1 84 ? 9.244 5.176 2.346 1.00 95.81 84 ALA A C 1
ATOM 695 O O . ALA A 1 84 ? 10.243 5.787 2.721 1.00 95.81 84 ALA A O 1
ATOM 696 N N . LYS A 1 85 ? 8.048 5.363 2.925 1.00 94.81 85 LYS A N 1
ATOM 697 C CA . LYS A 1 85 ? 7.861 6.224 4.097 1.00 94.81 85 LYS A CA 1
ATOM 698 C C . LYS A 1 85 ? 8.459 5.617 5.364 1.00 94.81 85 LYS A C 1
ATOM 700 O O . LYS A 1 85 ? 9.091 6.353 6.116 1.00 94.81 85 LYS A O 1
ATOM 705 N N . ILE A 1 86 ? 8.220 4.329 5.607 1.00 94.69 86 ILE A N 1
ATOM 706 C CA . ILE A 1 86 ? 8.709 3.613 6.796 1.00 94.69 86 ILE A CA 1
ATOM 707 C C . ILE A 1 86 ? 10.236 3.504 6.757 1.00 94.69 86 ILE A C 1
ATOM 709 O O . ILE A 1 86 ? 10.895 3.788 7.753 1.00 94.69 86 ILE A O 1
ATOM 713 N N . ASP A 1 87 ? 10.794 3.208 5.585 1.00 95.44 87 ASP A N 1
ATOM 714 C CA . ASP A 1 87 ? 12.235 3.019 5.389 1.00 95.44 87 ASP A CA 1
ATOM 715 C C . ASP A 1 87 ? 13.016 4.345 5.303 1.00 95.44 87 ASP A C 1
ATOM 717 O O . ASP A 1 87 ? 14.235 4.334 5.160 1.00 95.44 87 ASP A O 1
ATOM 721 N N . ASN A 1 88 ? 12.332 5.495 5.378 1.00 94.75 88 ASN A N 1
ATOM 722 C CA . ASN A 1 88 ? 12.906 6.827 5.153 1.00 94.75 88 ASN A CA 1
ATOM 723 C C . ASN A 1 88 ? 13.696 6.929 3.833 1.00 94.75 88 ASN A C 1
ATOM 725 O O . ASN A 1 88 ? 14.789 7.493 3.786 1.00 94.75 88 ASN A O 1
ATOM 729 N N . ASP A 1 89 ? 13.123 6.398 2.750 1.00 95.38 89 ASP A N 1
ATOM 730 C CA . ASP A 1 89 ? 13.761 6.363 1.435 1.00 95.38 89 ASP A CA 1
ATOM 731 C C . ASP A 1 89 ? 14.111 7.793 0.957 1.00 95.38 89 ASP A C 1
ATOM 733 O O . ASP A 1 89 ? 13.232 8.669 0.926 1.00 95.38 89 ASP A O 1
ATOM 737 N N . PRO A 1 90 ? 15.364 8.067 0.541 1.00 95.50 90 PRO A N 1
ATOM 738 C CA . PRO A 1 90 ? 15.773 9.393 0.068 1.00 95.50 90 PRO A CA 1
ATOM 739 C C . PRO A 1 90 ? 14.978 9.865 -1.162 1.00 95.50 90 PRO A C 1
ATOM 741 O O . PRO A 1 90 ? 14.841 11.065 -1.405 1.00 95.50 90 PRO A O 1
ATOM 744 N N . GLN A 1 91 ? 14.411 8.939 -1.936 1.00 94.94 91 GLN A N 1
ATOM 745 C CA . GLN A 1 91 ? 13.581 9.207 -3.105 1.00 94.94 91 GLN A CA 1
ATOM 746 C C . GLN A 1 91 ? 12.084 9.275 -2.776 1.00 94.94 91 GLN A C 1
ATOM 748 O O . GLN A 1 91 ? 11.276 9.438 -3.695 1.00 94.94 91 GLN A O 1
ATOM 753 N N . TYR A 1 92 ? 11.682 9.227 -1.501 1.00 94.94 92 TYR A N 1
ATOM 754 C CA . TYR A 1 92 ? 10.280 9.232 -1.068 1.00 94.94 92 TYR A CA 1
ATOM 755 C C . TYR A 1 92 ? 9.425 10.311 -1.757 1.00 94.94 92 TYR A C 1
ATOM 757 O O . TYR A 1 92 ? 8.327 10.036 -2.244 1.00 94.94 92 TYR A O 1
ATOM 765 N N . THR A 1 93 ? 9.940 11.536 -1.887 1.00 93.06 93 THR A N 1
ATOM 766 C CA . THR A 1 93 ? 9.235 12.644 -2.561 1.00 93.06 93 THR A CA 1
ATOM 767 C C . THR A 1 93 ? 8.966 12.366 -4.043 1.00 93.06 93 THR A C 1
ATOM 769 O O . THR A 1 93 ? 7.925 12.759 -4.575 1.00 93.06 93 THR A O 1
ATOM 772 N N . SER A 1 94 ? 9.870 11.647 -4.710 1.00 93.50 94 SER A N 1
ATOM 773 C CA . SER A 1 94 ? 9.711 11.202 -6.095 1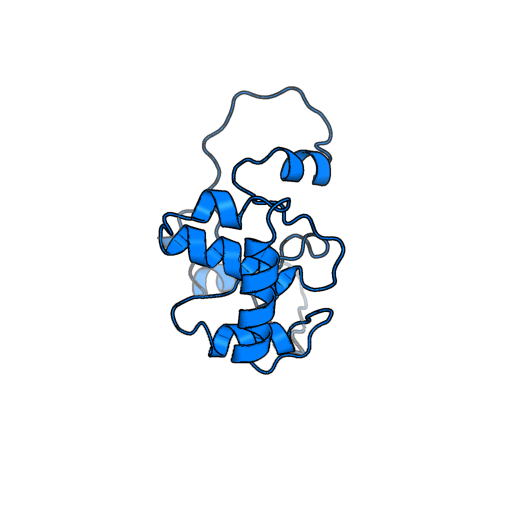.00 93.50 94 SER A CA 1
ATOM 774 C C . SER A 1 94 ? 8.714 10.056 -6.215 1.00 93.50 94 SER A C 1
ATOM 776 O O . SER A 1 94 ? 7.939 10.035 -7.170 1.00 93.50 94 SER A O 1
ATOM 778 N N . ILE A 1 95 ? 8.716 9.142 -5.242 1.00 94.25 95 ILE A N 1
ATOM 779 C CA . ILE A 1 95 ? 7.837 7.968 -5.188 1.00 94.25 95 ILE A CA 1
ATOM 780 C C . ILE A 1 95 ? 6.381 8.380 -4.921 1.00 94.25 95 ILE A C 1
ATOM 782 O O . ILE A 1 95 ? 5.464 7.861 -5.553 1.00 94.25 95 ILE A O 1
ATOM 786 N N . VAL A 1 96 ? 6.143 9.345 -4.028 1.00 93.50 96 VAL A N 1
ATOM 787 C CA . VAL A 1 96 ? 4.791 9.863 -3.734 1.00 93.50 96 VAL A CA 1
ATOM 788 C C . VAL A 1 96 ? 4.223 10.681 -4.893 1.00 93.50 96 VAL A C 1
ATOM 790 O O . VAL A 1 96 ? 3.004 10.763 -5.076 1.00 93.50 96 VAL A O 1
ATOM 793 N N . ASN A 1 97 ? 5.085 11.315 -5.687 1.00 91.75 97 ASN A N 1
ATOM 794 C CA . ASN A 1 97 ? 4.645 12.151 -6.789 1.00 91.75 97 ASN A CA 1
ATOM 795 C C . ASN A 1 97 ? 4.085 11.301 -7.941 1.00 91.75 97 ASN A C 1
ATOM 797 O O . ASN A 1 97 ? 4.817 10.881 -8.831 1.00 91.75 97 ASN A O 1
ATOM 801 N N . HIS A 1 98 ? 2.761 11.133 -7.961 1.00 86.38 98 HIS A N 1
ATOM 802 C CA . HIS A 1 98 ? 2.012 10.411 -9.000 1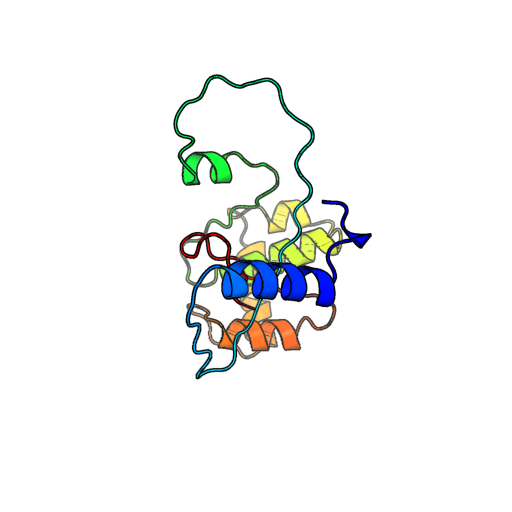.00 86.38 98 HIS A CA 1
ATOM 803 C C . HIS A 1 98 ? 2.303 10.846 -10.449 1.00 86.38 98 HIS A C 1
ATOM 805 O O . HIS A 1 98 ? 2.048 10.077 -11.371 1.00 86.38 98 HIS A O 1
ATOM 811 N N . ARG A 1 99 ? 2.825 12.063 -10.678 1.00 88.19 99 ARG A N 1
ATOM 812 C CA . ARG A 1 99 ? 3.219 12.530 -12.021 1.00 88.19 99 ARG A CA 1
ATOM 813 C C . ARG A 1 99 ? 4.512 11.878 -12.517 1.00 88.19 99 ARG A C 1
ATOM 815 O O . ARG A 1 99 ? 4.822 11.970 -13.699 1.00 88.19 99 ARG A O 1
ATOM 822 N N . ARG A 1 100 ? 5.288 11.257 -11.627 1.00 88.25 100 ARG A N 1
ATOM 823 C CA . ARG A 1 100 ? 6.528 10.553 -11.959 1.00 88.25 100 ARG A CA 1
ATOM 824 C C . ARG A 1 100 ? 6.248 9.072 -12.189 1.00 88.25 100 ARG A C 1
ATOM 826 O O . ARG A 1 100 ? 5.453 8.448 -11.491 1.00 88.25 100 ARG A O 1
ATOM 833 N N . ALA A 1 101 ? 6.975 8.480 -13.133 1.00 90.50 101 ALA A N 1
ATOM 834 C CA . ALA A 1 101 ? 6.841 7.062 -13.466 1.00 90.50 101 ALA A CA 1
ATOM 835 C C . ALA A 1 101 ? 7.339 6.116 -12.356 1.00 90.50 101 ALA A C 1
ATOM 837 O O . ALA A 1 101 ? 6.992 4.936 -12.364 1.00 90.50 101 ALA A O 1
ATOM 838 N N . MET A 1 102 ? 8.128 6.622 -11.402 1.00 94.00 102 MET A N 1
ATOM 839 C CA . MET A 1 102 ? 8.792 5.833 -10.360 1.00 94.00 102 MET A CA 1
ATOM 840 C C . MET A 1 102 ? 7.801 5.012 -9.524 1.00 94.00 102 MET A C 1
ATOM 842 O O . MET A 1 102 ? 8.002 3.811 -9.361 1.00 94.00 102 MET A O 1
ATOM 846 N N . GLN A 1 103 ? 6.685 5.615 -9.097 1.00 94.88 103 GLN A N 1
ATOM 847 C CA . GLN A 1 103 ? 5.631 4.912 -8.358 1.00 94.88 103 GLN A CA 1
ATOM 848 C C . GLN A 1 103 ? 5.071 3.720 -9.152 1.00 94.88 103 GLN A C 1
ATOM 850 O O . GLN A 1 103 ? 4.937 2.617 -8.629 1.00 94.88 103 GLN A O 1
ATOM 855 N N . THR A 1 104 ? 4.772 3.940 -10.436 1.00 94.25 104 THR A N 1
ATOM 856 C CA . THR A 1 104 ? 4.242 2.916 -11.347 1.00 94.25 104 THR A CA 1
ATOM 857 C C . THR A 1 104 ? 5.252 1.795 -11.579 1.00 94.25 104 THR A C 1
ATOM 859 O O . THR A 1 104 ? 4.888 0.622 -11.603 1.00 94.25 104 THR A O 1
ATOM 862 N N . CYS A 1 105 ? 6.523 2.152 -11.775 1.00 95.06 105 CYS A N 1
ATOM 863 C CA . CYS A 1 105 ? 7.592 1.199 -12.044 1.00 95.06 105 CYS A CA 1
ATOM 864 C C . CYS A 1 105 ? 7.795 0.264 -10.849 1.00 95.06 105 CYS A C 1
ATOM 866 O O . CYS A 1 105 ? 7.733 -0.954 -11.004 1.00 95.06 105 CYS A O 1
ATOM 868 N N . LEU A 1 106 ? 7.926 0.832 -9.649 1.00 95.81 106 LEU A N 1
ATOM 869 C CA . LEU A 1 106 ? 8.076 0.069 -8.413 1.00 95.81 106 LEU A CA 1
ATOM 870 C C . LEU A 1 106 ? 6.857 -0.818 -8.134 1.00 95.81 106 LEU A C 1
ATOM 872 O O . LEU A 1 106 ? 7.028 -1.976 -7.764 1.00 95.81 106 LEU A O 1
ATOM 876 N N . ALA A 1 107 ? 5.638 -0.331 -8.392 1.00 95.50 107 ALA A N 1
ATOM 877 C CA . ALA A 1 107 ? 4.429 -1.144 -8.262 1.00 95.50 107 ALA A CA 1
ATOM 878 C C . ALA A 1 107 ? 4.451 -2.356 -9.213 1.00 95.50 107 ALA A C 1
ATOM 880 O O . ALA A 1 107 ? 4.188 -3.480 -8.796 1.00 95.50 107 ALA A O 1
ATOM 881 N N . ARG A 1 108 ? 4.840 -2.170 -10.481 1.00 95.56 108 ARG A N 1
ATOM 882 C CA . ARG A 1 108 ? 4.980 -3.280 -11.443 1.00 95.56 108 ARG A CA 1
ATOM 883 C C . ARG A 1 108 ? 6.074 -4.266 -11.042 1.00 95.56 108 ARG A C 1
ATOM 885 O O . ARG A 1 108 ? 5.901 -5.467 -11.225 1.00 95.56 108 ARG A O 1
ATOM 892 N N . VAL A 1 109 ? 7.191 -3.772 -10.510 1.00 96.44 109 VAL A N 1
ATOM 893 C CA . VAL A 1 109 ? 8.260 -4.624 -9.972 1.00 96.44 109 VAL A CA 1
ATOM 894 C C . VAL A 1 109 ? 7.734 -5.451 -8.801 1.00 96.44 109 VAL A C 1
ATOM 896 O O . VAL A 1 109 ? 7.999 -6.647 -8.760 1.00 96.44 109 VAL A O 1
ATOM 899 N N . LEU A 1 110 ? 6.947 -4.855 -7.901 1.00 96.06 110 LEU A N 1
ATOM 900 C CA . LEU A 1 110 ? 6.338 -5.568 -6.780 1.00 96.06 110 LEU A CA 1
ATOM 901 C C . LEU A 1 110 ? 5.436 -6.714 -7.266 1.00 96.06 110 LEU A C 1
ATOM 903 O O . LEU A 1 110 ? 5.643 -7.844 -6.843 1.00 96.06 110 LEU A O 1
ATOM 907 N N . HIS A 1 111 ? 4.537 -6.461 -8.225 1.00 95.75 111 HIS A N 1
ATOM 908 C CA . HIS A 1 111 ? 3.702 -7.506 -8.844 1.00 95.75 111 HIS A CA 1
ATOM 909 C C . HIS A 1 111 ? 4.524 -8.653 -9.447 1.00 95.75 111 HIS A C 1
ATOM 911 O O . HIS A 1 111 ? 4.207 -9.824 -9.248 1.00 95.75 111 HIS A O 1
ATOM 917 N N . LYS A 1 112 ? 5.612 -8.326 -10.160 1.00 95.25 112 LYS A N 1
ATOM 918 C CA . LYS A 1 112 ? 6.509 -9.337 -10.737 1.00 95.25 112 LYS A CA 1
ATOM 919 C C . LYS A 1 112 ? 7.182 -10.186 -9.659 1.00 95.25 112 LYS A C 1
ATOM 921 O O . LYS A 1 112 ? 7.284 -11.394 -9.829 1.00 95.25 112 LYS A O 1
ATOM 926 N N . LYS A 1 113 ? 7.632 -9.569 -8.564 1.00 94.88 113 LYS A N 1
ATOM 927 C CA . LYS A 1 113 ? 8.310 -10.273 -7.466 1.00 94.88 113 LYS A CA 1
ATOM 928 C C . LYS A 1 113 ? 7.372 -11.177 -6.669 1.00 94.88 113 LYS A C 1
ATOM 930 O O . LYS A 1 113 ? 7.807 -12.223 -6.211 1.00 94.88 113 LYS A O 1
ATOM 935 N N . THR A 1 114 ? 6.106 -10.794 -6.524 1.00 93.19 114 THR A N 1
ATOM 936 C CA . THR A 1 114 ? 5.101 -11.584 -5.795 1.00 93.19 114 THR A CA 1
ATOM 937 C C . THR A 1 114 ? 4.306 -12.540 -6.681 1.00 93.19 114 THR A C 1
ATOM 939 O O . THR A 1 114 ? 3.387 -13.195 -6.191 1.00 93.19 114 THR A O 1
ATOM 942 N N . ALA A 1 115 ? 4.627 -12.615 -7.979 1.00 92.81 115 ALA A N 1
ATOM 943 C CA . ALA A 1 115 ? 3.877 -13.378 -8.978 1.00 92.81 115 ALA A CA 1
ATOM 944 C C . ALA A 1 115 ? 2.359 -13.075 -8.966 1.00 92.81 115 ALA A C 1
ATOM 946 O O . ALA A 1 115 ? 1.529 -13.937 -9.258 1.00 92.81 115 ALA A O 1
ATOM 947 N N . VAL A 1 116 ? 1.987 -11.838 -8.619 1.00 92.50 116 VAL A N 1
ATOM 948 C CA . VAL A 1 116 ? 0.604 -11.350 -8.673 1.00 92.50 116 VAL A CA 1
ATOM 949 C C . VAL A 1 116 ? 0.361 -10.736 -10.048 1.00 92.50 116 VAL A C 1
ATOM 951 O O . VAL A 1 116 ? 1.111 -9.860 -10.487 1.00 92.50 116 VAL A O 1
ATOM 954 N N . SER A 1 117 ? -0.703 -11.161 -10.731 1.00 91.44 117 SER A N 1
ATOM 955 C CA . SER A 1 117 ? -1.076 -10.616 -12.039 1.00 91.44 117 SER A CA 1
ATOM 956 C C . SER A 1 117 ? -1.280 -9.103 -11.976 1.00 91.44 117 SER A C 1
ATOM 958 O O . SER A 1 117 ? -1.769 -8.560 -10.986 1.00 91.44 117 SER A O 1
ATOM 960 N N . LEU A 1 118 ? -0.900 -8.404 -13.044 1.00 91.75 118 LEU A N 1
ATOM 961 C CA . LEU A 1 118 ? -1.185 -6.978 -13.167 1.00 91.75 118 LEU A CA 1
ATOM 962 C C . LEU A 1 118 ? -2.693 -6.793 -13.345 1.00 91.75 118 LEU A C 1
ATOM 964 O O . LEU A 1 118 ? -3.256 -7.249 -14.336 1.00 91.75 118 LEU A O 1
ATOM 968 N N . GLY A 1 119 ? -3.334 -6.120 -12.398 1.00 90.88 119 GLY A N 1
ATOM 969 C CA . GLY A 1 119 ? -4.781 -5.976 -12.393 1.00 90.88 119 GLY A CA 1
ATOM 970 C C . GLY A 1 119 ? -5.307 -5.532 -11.032 1.00 90.88 119 GLY A C 1
ATOM 971 O O . GLY A 1 119 ? -4.506 -5.266 -10.129 1.00 90.88 119 GLY A O 1
ATOM 972 N N . PRO A 1 120 ? -6.641 -5.441 -10.893 1.00 90.00 120 PRO A N 1
ATOM 973 C CA . PRO A 1 120 ? -7.266 -5.147 -9.613 1.00 90.00 120 PRO A CA 1
ATOM 974 C C . PRO A 1 120 ? -6.855 -6.204 -8.585 1.00 90.00 120 PRO A C 1
ATOM 976 O O . PRO A 1 120 ? -6.751 -7.384 -8.906 1.00 90.00 120 PRO A O 1
ATOM 979 N N . CYS A 1 121 ? -6.597 -5.760 -7.359 1.00 91.69 121 CYS A N 1
ATOM 980 C CA . CYS A 1 121 ? -6.194 -6.625 -6.256 1.00 91.69 121 CYS A CA 1
ATOM 981 C C . CYS A 1 121 ? -7.329 -6.716 -5.234 1.00 91.69 121 CYS A C 1
ATOM 983 O O . CYS A 1 121 ? -7.889 -5.687 -4.848 1.00 91.69 121 CYS A O 1
ATOM 985 N N . GLY A 1 122 ? -7.630 -7.929 -4.787 1.00 89.69 122 GLY A N 1
ATOM 986 C CA . GLY A 1 122 ? -8.478 -8.239 -3.647 1.00 89.69 122 GLY A CA 1
ATOM 987 C C . GLY A 1 122 ? -7.659 -8.746 -2.457 1.00 89.69 122 GLY A C 1
ATOM 988 O O . GLY A 1 122 ? -6.459 -8.490 -2.336 1.00 89.69 122 GLY A O 1
ATOM 989 N N . LEU A 1 123 ? -8.325 -9.456 -1.545 1.00 89.75 123 LEU A N 1
ATOM 990 C CA . LEU A 1 123 ? -7.718 -9.930 -0.296 1.00 89.75 123 LEU A CA 1
ATOM 991 C C . LEU A 1 123 ? -6.686 -11.046 -0.511 1.00 89.75 123 LEU A C 1
ATOM 993 O O . LEU A 1 123 ? -5.730 -11.152 0.256 1.00 89.75 123 LEU A O 1
ATOM 997 N N . ASP A 1 124 ? -6.825 -11.848 -1.564 1.00 91.19 124 ASP A N 1
ATOM 998 C CA . ASP A 1 124 ? -5.876 -12.926 -1.857 1.00 91.19 124 ASP A CA 1
ATOM 999 C C . ASP A 1 124 ? -4.525 -12.376 -2.319 1.00 91.19 124 ASP A C 1
ATOM 1001 O O . ASP A 1 124 ? -3.467 -12.844 -1.887 1.00 91.19 124 ASP A O 1
ATOM 1005 N N . GLU A 1 125 ? -4.535 -11.321 -3.135 1.00 93.62 125 GLU A N 1
ATOM 1006 C CA . GLU A 1 125 ? -3.321 -10.603 -3.508 1.00 93.62 125 GLU A CA 1
ATOM 1007 C C . GLU A 1 125 ? -2.682 -9.930 -2.294 1.00 93.62 125 GLU A C 1
ATOM 1009 O O . GLU A 1 125 ? -1.460 -9.963 -2.154 1.00 93.62 125 GLU A O 1
ATOM 1014 N N . VAL A 1 126 ? -3.488 -9.371 -1.385 1.00 93.19 126 VAL A N 1
ATOM 1015 C CA . VAL A 1 126 ? -3.000 -8.772 -0.132 1.00 93.19 126 VAL A CA 1
ATOM 1016 C C . VAL A 1 126 ? -2.241 -9.798 0.697 1.00 93.19 126 VAL A C 1
ATOM 1018 O O . VAL A 1 126 ? -1.135 -9.497 1.140 1.00 93.19 126 VAL A O 1
ATOM 1021 N N . LYS A 1 127 ? -2.766 -11.020 0.848 1.00 92.81 127 LYS A N 1
ATOM 1022 C CA . LYS A 1 127 ? -2.066 -12.104 1.558 1.00 92.81 127 LYS A CA 1
ATOM 1023 C C . LYS A 1 127 ? -0.717 -12.418 0.914 1.00 92.81 127 LYS A C 1
ATOM 1025 O O . LYS A 1 127 ? 0.279 -12.535 1.619 1.00 92.81 127 LYS A O 1
ATOM 1030 N N . ARG A 1 128 ? -0.643 -12.469 -0.421 1.00 94.69 128 ARG A N 1
ATOM 1031 C CA . ARG A 1 128 ? 0.630 -12.682 -1.139 1.00 94.69 128 ARG A CA 1
ATOM 1032 C C . ARG A 1 128 ? 1.614 -11.532 -0.931 1.00 94.69 128 ARG A C 1
ATOM 1034 O O . ARG A 1 128 ? 2.804 -11.771 -0.730 1.00 94.69 128 ARG A O 1
ATOM 1041 N N . PHE A 1 129 ? 1.135 -10.287 -0.954 1.00 94.75 129 PHE A N 1
ATOM 1042 C CA . PHE A 1 129 ? 1.968 -9.127 -0.638 1.00 94.75 129 PHE A CA 1
ATOM 1043 C C . PHE A 1 129 ? 2.446 -9.154 0.818 1.00 94.75 129 PHE A C 1
ATOM 1045 O O . PHE A 1 129 ? 3.607 -8.837 1.054 1.00 94.75 129 PHE A O 1
ATOM 1052 N N . GLN A 1 130 ? 1.604 -9.582 1.761 1.00 94.31 130 GLN A N 1
ATOM 1053 C CA . GLN A 1 130 ? 1.948 -9.748 3.175 1.00 94.31 130 GLN A CA 1
ATOM 1054 C C . GLN A 1 130 ? 3.019 -10.830 3.375 1.00 94.31 130 GLN A C 1
ATOM 1056 O O . GLN A 1 130 ? 3.947 -10.628 4.148 1.00 94.31 130 GLN A O 1
ATOM 1061 N N . THR A 1 131 ? 2.945 -11.949 2.647 1.00 94.50 131 THR A N 1
ATOM 1062 C CA . THR A 1 131 ? 3.995 -12.982 2.678 1.00 94.50 131 THR A CA 1
ATOM 1063 C C . THR A 1 131 ? 5.331 -12.455 2.155 1.00 94.50 131 THR A C 1
ATOM 1065 O O . THR A 1 131 ? 6.375 -12.769 2.717 1.00 94.50 131 THR A O 1
ATOM 1068 N N . TYR A 1 132 ? 5.318 -11.650 1.089 1.00 95.25 132 TYR A N 1
ATOM 1069 C CA . TYR A 1 132 ? 6.542 -11.067 0.529 1.00 95.25 132 TYR A CA 1
ATOM 1070 C C . TYR A 1 132 ? 7.125 -9.943 1.399 1.00 95.25 132 TYR A C 1
ATOM 1072 O O . TYR A 1 132 ? 8.340 -9.784 1.483 1.00 95.25 132 TYR A O 1
ATOM 1080 N N . LEU A 1 133 ? 6.264 -9.145 2.031 1.00 94.25 133 LEU A N 1
ATOM 1081 C CA . LEU A 1 133 ? 6.622 -8.045 2.924 1.00 94.25 133 LEU A CA 1
ATOM 1082 C C . LEU A 1 133 ? 6.531 -8.499 4.387 1.00 94.25 133 LEU A C 1
ATOM 1084 O O . LEU A 1 133 ? 5.849 -7.861 5.183 1.00 94.25 133 LEU A O 1
ATOM 1088 N N . SER A 1 134 ? 7.227 -9.585 4.734 1.00 93.00 134 SER A N 1
ATOM 1089 C CA . SER A 1 134 ? 7.180 -10.205 6.069 1.00 93.00 134 SER A CA 1
ATOM 1090 C C . SER A 1 134 ? 7.562 -9.264 7.213 1.00 93.00 134 SER A C 1
ATOM 1092 O O . SER A 1 134 ? 7.106 -9.451 8.337 1.00 93.00 134 SER A O 1
ATOM 1094 N N . ASP A 1 135 ? 8.366 -8.241 6.925 1.00 93.88 135 ASP A N 1
ATOM 1095 C CA . ASP A 1 135 ? 8.840 -7.266 7.914 1.00 93.88 135 ASP A CA 1
ATOM 1096 C C . ASP A 1 135 ? 7.792 -6.183 8.241 1.00 93.88 135 ASP A C 1
ATOM 1098 O O . ASP A 1 135 ? 8.013 -5.333 9.103 1.00 93.88 135 ASP A O 1
ATOM 1102 N N . TYR A 1 136 ? 6.653 -6.182 7.540 1.00 93.19 136 TYR A N 1
ATOM 1103 C CA . TYR A 1 136 ? 5.593 -5.185 7.670 1.00 93.19 136 TYR A CA 1
ATOM 1104 C C . TYR A 1 136 ? 4.256 -5.857 7.969 1.00 93.19 136 TYR A C 1
ATOM 1106 O O . TYR A 1 136 ? 4.020 -6.998 7.588 1.00 93.19 136 TYR A O 1
ATOM 1114 N N . GLN A 1 137 ? 3.334 -5.116 8.582 1.00 92.62 137 GLN A N 1
ATOM 1115 C CA . GLN A 1 137 ? 1.942 -5.536 8.745 1.00 92.62 137 GLN A CA 1
ATOM 1116 C C . GLN A 1 137 ? 1.028 -4.667 7.874 1.00 92.62 137 GLN A C 1
ATOM 1118 O O . GLN A 1 137 ? 0.975 -3.445 8.039 1.00 92.62 137 GLN A O 1
ATOM 1123 N N . ILE A 1 138 ? 0.306 -5.292 6.942 1.00 92.69 138 ILE A N 1
ATOM 1124 C CA . ILE A 1 138 ? -0.620 -4.610 6.034 1.00 92.69 138 ILE A CA 1
ATOM 1125 C C . ILE A 1 138 ? -2.028 -4.596 6.640 1.00 92.69 138 ILE A C 1
ATOM 1127 O O . ILE A 1 138 ? -2.729 -5.605 6.646 1.00 92.69 138 ILE A O 1
ATOM 1131 N N . ASN A 1 139 ? -2.474 -3.417 7.079 1.00 90.44 139 ASN A N 1
ATOM 1132 C CA . ASN A 1 139 ? -3.827 -3.206 7.597 1.00 90.44 139 ASN A CA 1
ATOM 1133 C C . ASN A 1 139 ? -4.716 -2.536 6.542 1.00 90.44 139 ASN A C 1
ATOM 1135 O O . ASN A 1 139 ? -4.408 -1.435 6.075 1.00 90.44 139 ASN A O 1
ATOM 1139 N N . ILE A 1 140 ? -5.835 -3.173 6.190 1.00 89.12 140 ILE A N 1
ATOM 1140 C CA . ILE A 1 140 ? -6.831 -2.632 5.258 1.00 89.12 140 ILE A CA 1
ATOM 1141 C C . ILE A 1 140 ? -8.049 -2.178 6.042 1.00 89.12 140 ILE A C 1
ATOM 1143 O O . ILE A 1 140 ? -8.664 -2.943 6.780 1.00 89.12 140 ILE A O 1
ATOM 1147 N N . VAL A 1 141 ? -8.395 -0.911 5.840 1.00 86.00 141 VAL A N 1
ATOM 1148 C CA . VAL A 1 141 ? -9.511 -0.240 6.496 1.00 86.00 141 VAL A CA 1
ATOM 1149 C C . VAL A 1 141 ? -10.499 0.183 5.419 1.00 86.00 141 VAL A C 1
ATOM 1151 O O . VAL A 1 141 ? -10.149 0.976 4.540 1.00 86.00 141 VAL A O 1
ATOM 1154 N N . SER A 1 142 ? -11.730 -0.333 5.469 1.00 82.06 142 SER A N 1
ATOM 1155 C CA . SER A 1 142 ? -12.772 0.083 4.522 1.00 82.06 142 SER A CA 1
ATOM 1156 C C . SER A 1 142 ? -13.537 1.295 5.025 1.00 82.06 142 SER A C 1
ATOM 1158 O O . SER A 1 142 ? -14.092 1.294 6.121 1.00 82.06 142 SER A O 1
ATOM 1160 N N . LYS A 1 143 ? -13.642 2.313 4.170 1.00 76.69 143 LYS A N 1
ATOM 1161 C CA . LYS A 1 143 ? -14.502 3.475 4.411 1.00 76.69 143 LYS A CA 1
ATOM 1162 C C . LYS A 1 143 ? -15.982 3.079 4.489 1.00 76.69 143 LYS A C 1
ATOM 1164 O O . LYS A 1 143 ? -16.702 3.613 5.329 1.00 76.69 143 LYS A O 1
ATOM 1169 N N . ASP A 1 144 ? -16.423 2.169 3.625 1.00 76.38 144 ASP A N 1
ATOM 1170 C CA . ASP A 1 144 ? -17.843 1.837 3.454 1.00 76.38 144 ASP A CA 1
ATOM 1171 C C . ASP A 1 144 ? -18.363 0.935 4.582 1.00 76.38 144 ASP A C 1
ATOM 1173 O O . ASP A 1 144 ? -19.541 0.978 4.926 1.00 76.38 144 ASP A O 1
ATOM 1177 N N . HIS A 1 145 ? -17.460 0.203 5.239 1.00 72.50 145 HIS A N 1
ATOM 1178 C CA . HIS A 1 145 ? -17.755 -0.623 6.410 1.00 72.50 145 HIS A CA 1
ATOM 1179 C C . HIS A 1 145 ? -17.300 0.046 7.716 1.00 72.50 145 HIS A C 1
ATOM 1181 O O . HIS A 1 145 ? -16.744 -0.609 8.590 1.00 72.50 145 HIS A O 1
ATOM 1187 N N . GLN A 1 146 ? -17.491 1.366 7.844 1.00 64.56 146 GLN A N 1
ATOM 1188 C CA . GLN A 1 146 ? -17.228 2.132 9.077 1.00 64.56 146 GLN A CA 1
ATOM 1189 C C . GLN A 1 146 ? -15.804 1.977 9.651 1.00 64.56 146 GLN A C 1
ATOM 1191 O O . GLN A 1 146 ? -15.604 2.021 10.862 1.00 64.56 146 GLN A O 1
ATOM 1196 N N . ASN A 1 147 ? -14.794 1.858 8.787 1.00 64.25 147 ASN A N 1
ATOM 1197 C CA . ASN A 1 147 ? -13.400 1.593 9.156 1.00 64.25 147 ASN A CA 1
ATOM 1198 C C . ASN A 1 147 ? -13.159 0.226 9.816 1.00 64.25 147 ASN A C 1
ATOM 1200 O O . ASN A 1 147 ? -12.180 0.075 10.548 1.00 64.25 147 ASN A O 1
ATOM 1204 N N . ALA A 1 148 ? -14.003 -0.773 9.542 1.00 61.41 148 ALA A N 1
ATOM 1205 C CA . ALA A 1 148 ? -13.705 -2.153 9.900 1.00 61.41 148 ALA A CA 1
ATOM 1206 C C . ALA A 1 148 ? -12.342 -2.569 9.321 1.00 61.41 148 ALA A C 1
ATOM 1208 O O . ALA A 1 148 ? -12.019 -2.263 8.164 1.00 61.41 148 ALA A O 1
ATOM 1209 N N . LEU A 1 149 ? -11.549 -3.247 10.152 1.00 62.84 149 LEU A N 1
ATOM 1210 C CA . LEU A 1 149 ? -10.331 -3.927 9.731 1.00 62.84 149 LEU A CA 1
ATOM 1211 C C . LEU A 1 149 ? -10.739 -5.187 8.967 1.00 62.84 149 LEU A C 1
ATOM 1213 O O . LEU A 1 149 ? -11.523 -5.984 9.474 1.00 62.84 149 LEU A O 1
ATOM 1217 N N . ILE A 1 150 ? -10.242 -5.329 7.740 1.00 68.00 150 ILE A N 1
ATOM 1218 C CA . ILE A 1 150 ? -10.584 -6.448 6.840 1.00 68.00 150 ILE A CA 1
ATOM 1219 C C . ILE A 1 150 ? -9.435 -7.479 6.778 1.00 68.00 150 ILE A C 1
ATOM 1221 O O . ILE A 1 150 ? -9.516 -8.466 6.051 1.00 68.00 150 ILE A O 1
ATOM 1225 N N . CYS A 1 151 ? -8.370 -7.273 7.559 1.00 46.06 151 CYS A N 1
ATOM 1226 C CA . CYS A 1 151 ? -7.203 -8.153 7.617 1.00 46.06 151 CYS A CA 1
ATOM 1227 C C . CYS A 1 151 ? -7.082 -8.824 8.979 1.00 46.06 151 CYS A C 1
ATOM 1229 O O . CYS A 1 151 ? -7.051 -8.064 9.975 1.00 46.06 151 CYS A O 1
#

Sequence (151 aa):
MPRERLTTERVLEEFERVIQSNRHFYLNDSVDVNVVYVEMPHGGKRTKRAETNLEKHLMKKRSIIRIRNNDQLCLARALVVAKAKIDNDPQYTSIVNHRRAMQTCLARVLHKKTAVSLGPCGLDEVKRFQTYLSDYQINIVSKDHQNALIC